Protein AF-A0A8D8SGY6-F1 (afdb_monomer)

Nearest PDB structures (foldseek):
  3no8-assembly2_B  TM=9.893E-01  e=6.006E-28  Homo sapiens
  3gbw-assembly1_A  TM=8.758E-01  e=2.741E-16  Mus musculus
  3hwj-assembly2_B  TM=8.595E-01  e=2.280E-12  Mus musculus
  3hwj-assembly1_A  TM=8.265E-01  e=2.152E-12  Mus musculus
  8h2i-assembly1_bG  TM=4.706E-01  e=4.469E-04  Paramecium bursaria Chlorella virus 1

Mean predicted aligned error: 3.17 Å

pLDDT: mean 95.88, std 6.99, range [43.88, 98.88]

Sequence (158 aa):
MTGKEQIVHRFQHIESRWGYSGTSDRIRFSVDRRIFVVGFGLYGCIHGPTEYDVQMQLVRTANGKVIACNRTSFACDGSTFTSRVMFKEPVEIMPNISYTACATLKGPDSHYGTKGLRSVTLDCSSGGKVTFQFSYASGNNNGTSVEDGQIPEILFYS

InterPro domains:
  IPR012983 PHR [PF08005] (9-157)
  IPR038648 PHR domain superfamily [G3DSA:2.60.120.820] (1-158)

Structure (mmCIF, N/CA/C/O backbone):
data_AF-A0A8D8SGY6-F1
#
_entry.id   AF-A0A8D8SGY6-F1
#
loop_
_atom_site.group_PDB
_atom_site.id
_atom_site.type_symbol
_atom_site.label_atom_id
_atom_site.label_alt_id
_atom_site.label_comp_id
_atom_site.label_asym_id
_atom_site.label_entity_id
_atom_site.label_seq_id
_atom_site.pdbx_PDB_ins_code
_atom_site.Cartn_x
_atom_site.Cartn_y
_atom_site.Cartn_z
_atom_site.occupancy
_atom_site.B_iso_or_equiv
_atom_site.auth_seq_id
_atom_site.auth_comp_id
_atom_site.auth_asym_id
_atom_site.auth_atom_id
_atom_site.pdbx_PDB_model_num
ATOM 1 N N . MET A 1 1 ? -20.192 16.134 5.318 1.00 43.88 1 MET A N 1
ATOM 2 C CA . MET A 1 1 ? -18.854 16.738 5.480 1.00 43.88 1 MET A CA 1
ATOM 3 C C . MET A 1 1 ? -17.831 15.654 5.199 1.00 43.88 1 MET A C 1
ATOM 5 O O . MET A 1 1 ? -17.609 14.811 6.054 1.00 43.88 1 MET A O 1
ATOM 9 N N . THR A 1 2 ? -17.306 15.584 3.980 1.00 57.47 2 THR A N 1
ATOM 10 C CA . THR A 1 2 ? -16.208 14.668 3.638 1.00 57.47 2 THR A CA 1
ATOM 11 C C . THR A 1 2 ? -14.910 15.285 4.158 1.00 57.47 2 THR A C 1
ATOM 13 O O . THR A 1 2 ? -14.606 16.424 3.810 1.00 57.47 2 THR A O 1
ATOM 16 N N . GLY A 1 3 ? -14.210 14.594 5.063 1.00 69.88 3 GLY A N 1
ATOM 17 C CA . GLY A 1 3 ? -12.951 15.066 5.652 1.00 69.88 3 GLY A CA 1
ATOM 18 C C . GLY A 1 3 ? -11.844 15.270 4.610 1.00 69.88 3 GLY A C 1
ATOM 19 O O . GLY A 1 3 ? -11.983 14.877 3.452 1.00 69.88 3 GLY A O 1
ATOM 20 N N . LYS A 1 4 ? -10.728 15.893 5.009 1.00 87.31 4 LYS A N 1
ATOM 21 C CA . LYS A 1 4 ? -9.546 16.027 4.143 1.00 87.31 4 LYS A CA 1
ATOM 22 C C . LYS A 1 4 ? -8.902 14.653 3.947 1.00 87.31 4 LYS A C 1
ATOM 24 O O . LYS A 1 4 ? -8.805 13.877 4.899 1.00 87.31 4 LYS A O 1
ATOM 29 N N . GLU A 1 5 ? -8.462 14.372 2.724 1.00 93.62 5 GLU A N 1
ATOM 30 C CA . GLU A 1 5 ? -7.727 13.144 2.415 1.00 93.62 5 GLU A CA 1
ATOM 31 C C . GLU A 1 5 ? -6.417 13.083 3.206 1.00 93.62 5 GLU A C 1
ATOM 33 O O . GLU A 1 5 ? -5.733 14.095 3.390 1.00 93.62 5 GLU A O 1
ATOM 38 N N . GLN A 1 6 ? -6.085 11.887 3.675 1.00 95.50 6 GLN A N 1
ATOM 39 C CA . GLN A 1 6 ? -4.884 11.579 4.432 1.00 95.50 6 GLN A CA 1
ATOM 40 C C . GLN A 1 6 ? -4.155 10.390 3.816 1.00 95.50 6 GLN A C 1
ATOM 42 O O . GLN A 1 6 ? -4.739 9.572 3.102 1.00 95.50 6 GLN A O 1
ATOM 47 N N . ILE A 1 7 ? -2.861 10.309 4.112 1.00 97.50 7 ILE A N 1
ATOM 48 C CA . ILE A 1 7 ? -1.960 9.286 3.595 1.00 97.50 7 ILE A CA 1
ATOM 49 C C . ILE A 1 7 ? -1.198 8.708 4.781 1.00 97.50 7 ILE A C 1
ATOM 51 O O . ILE A 1 7 ? -0.603 9.452 5.560 1.00 97.50 7 ILE A O 1
ATOM 55 N N . VAL A 1 8 ? -1.210 7.383 4.912 1.00 98.31 8 VAL A N 1
ATOM 56 C CA . VAL A 1 8 ? -0.266 6.672 5.780 1.00 98.31 8 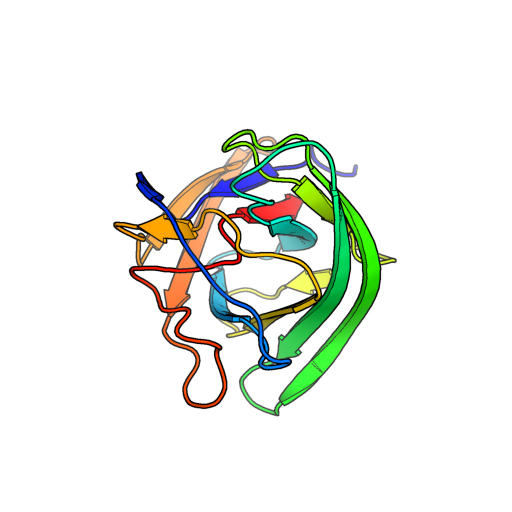VAL A CA 1
ATOM 57 C C . VAL A 1 8 ? 0.857 6.121 4.923 1.00 98.31 8 VAL A C 1
ATOM 59 O O . VAL A 1 8 ? 0.589 5.325 4.032 1.00 98.31 8 VAL A O 1
ATOM 62 N N . HIS A 1 9 ? 2.095 6.533 5.198 1.00 98.31 9 HIS A N 1
ATOM 63 C CA . HIS A 1 9 ? 3.293 5.959 4.588 1.00 98.31 9 HIS A CA 1
ATOM 64 C C . HIS A 1 9 ? 3.946 4.995 5.579 1.00 98.31 9 HIS A C 1
ATOM 66 O O . HIS A 1 9 ? 4.231 5.373 6.717 1.00 98.31 9 HIS A O 1
ATOM 72 N N . ARG A 1 10 ? 4.165 3.740 5.174 1.00 98.62 10 ARG A N 1
ATOM 73 C CA . ARG A 1 10 ? 4.641 2.690 6.093 1.00 98.62 10 ARG A CA 1
ATOM 74 C C . ARG A 1 10 ? 6.150 2.463 6.089 1.00 98.62 10 ARG A C 1
ATOM 76 O O . ARG A 1 10 ? 6.633 1.788 6.988 1.00 98.62 10 ARG A O 1
ATOM 83 N N . PHE A 1 11 ? 6.886 2.995 5.115 1.00 98.75 11 PHE A N 1
ATOM 84 C CA . PHE A 1 11 ? 8.340 2.819 5.002 1.00 98.75 11 PHE A CA 1
ATOM 85 C C . PHE A 1 11 ? 9.120 4.060 5.428 1.00 98.75 11 PHE A C 1
ATOM 87 O O . PHE A 1 11 ? 8.604 5.174 5.364 1.00 98.75 11 PHE A O 1
ATOM 94 N N . GLN A 1 12 ? 10.370 3.871 5.851 1.00 98.44 12 GLN A N 1
ATOM 95 C CA . GLN A 1 12 ? 11.260 4.977 6.228 1.00 98.44 12 GLN A CA 1
ATOM 96 C C . GLN A 1 12 ? 12.337 5.253 5.172 1.00 98.44 12 GLN A C 1
ATOM 98 O O . GLN A 1 12 ? 12.931 6.327 5.173 1.00 98.44 12 GLN A O 1
ATOM 103 N N . HIS A 1 13 ? 12.606 4.287 4.295 1.00 98.44 13 HIS A N 1
ATOM 104 C CA . HIS A 1 13 ? 13.629 4.360 3.258 1.00 98.44 13 HIS A CA 1
ATOM 105 C C . HIS A 1 13 ? 13.087 3.812 1.935 1.00 98.44 13 HIS A C 1
ATOM 107 O O . HIS A 1 13 ? 12.089 3.090 1.923 1.00 98.44 13 HIS A O 1
ATOM 113 N N . ILE A 1 14 ? 13.752 4.173 0.838 1.00 98.44 14 ILE A N 1
ATOM 114 C CA . ILE A 1 14 ? 13.431 3.744 -0.526 1.00 98.44 14 ILE A CA 1
ATOM 115 C C . ILE A 1 14 ? 14.710 3.182 -1.142 1.00 98.44 14 ILE A C 1
ATOM 117 O O . ILE A 1 14 ? 15.759 3.814 -1.042 1.00 98.44 14 ILE A O 1
ATOM 121 N N . GLU A 1 15 ? 14.610 2.013 -1.761 1.00 98.31 15 GLU A N 1
ATOM 122 C CA . GLU A 1 15 ? 15.707 1.286 -2.400 1.00 98.31 15 GLU A CA 1
ATOM 123 C C . GLU A 1 15 ? 15.289 0.774 -3.790 1.00 98.31 15 GLU A C 1
ATOM 125 O O . GLU A 1 15 ? 14.142 0.921 -4.221 1.00 98.31 15 GLU A O 1
ATOM 130 N N . SER A 1 16 ? 16.227 0.145 -4.503 1.00 96.56 16 SER A N 1
ATOM 131 C CA . SER A 1 16 ? 15.999 -0.500 -5.805 1.00 96.56 16 SER A CA 1
ATOM 132 C C . SER A 1 16 ? 16.696 -1.870 -5.876 1.00 96.56 16 SER A C 1
ATOM 134 O O . SER A 1 16 ? 17.711 -2.080 -5.220 1.00 96.56 16 SER A O 1
ATOM 136 N N . ARG A 1 17 ? 16.199 -2.875 -6.612 1.00 96.75 17 ARG A N 1
ATOM 137 C CA . ARG A 1 17 ? 15.043 -2.914 -7.534 1.00 96.75 17 ARG A CA 1
ATOM 138 C C . ARG A 1 17 ? 14.008 -3.969 -7.109 1.00 96.75 17 ARG A C 1
ATOM 140 O O . ARG A 1 17 ? 14.384 -4.983 -6.524 1.00 96.75 17 ARG A O 1
ATOM 147 N N . TRP A 1 18 ? 12.741 -3.771 -7.472 1.00 98.44 18 TRP A N 1
ATOM 148 C CA . TRP A 1 18 ? 11.632 -4.701 -7.214 1.00 98.44 18 TRP A CA 1
ATOM 149 C C . TRP A 1 18 ? 10.974 -5.159 -8.511 1.00 98.44 18 TRP A C 1
ATOM 151 O O . TRP A 1 18 ? 10.587 -4.326 -9.326 1.00 98.44 18 TRP A O 1
ATOM 161 N N . GLY A 1 19 ? 10.874 -6.474 -8.706 1.00 98.00 19 GLY A N 1
ATOM 162 C CA . GLY A 1 19 ? 10.450 -7.070 -9.973 1.00 98.00 19 GLY A CA 1
ATOM 163 C C . GLY A 1 19 ? 9.032 -7.636 -9.955 1.00 98.00 19 GLY A C 1
ATOM 164 O O . GLY A 1 19 ? 8.475 -7.970 -8.906 1.00 98.00 19 GLY A O 1
ATOM 165 N N . TYR A 1 20 ? 8.469 -7.801 -11.154 1.00 97.69 20 TYR A N 1
ATOM 166 C CA . TYR A 1 20 ? 7.096 -8.263 -11.352 1.00 97.69 20 TYR A CA 1
ATOM 167 C C . TYR A 1 20 ? 7.030 -9.447 -12.316 1.00 97.69 20 TYR A C 1
ATOM 169 O O . TYR A 1 20 ? 7.460 -9.364 -13.463 1.00 97.69 20 TYR A O 1
ATOM 177 N N . SER A 1 21 ? 6.442 -10.555 -11.859 1.00 95.38 21 SER A N 1
ATOM 178 C CA . SER A 1 21 ? 6.234 -11.783 -12.653 1.00 95.38 21 SER A CA 1
ATOM 179 C C . SER A 1 21 ? 4.771 -12.253 -12.674 1.00 95.38 21 SER A C 1
ATOM 181 O O . SER A 1 21 ? 4.475 -13.384 -13.049 1.00 95.38 21 SER A O 1
ATOM 183 N N . GLY A 1 22 ? 3.839 -11.376 -12.280 1.00 92.56 22 GLY A N 1
ATOM 184 C CA . GLY A 1 22 ? 2.399 -11.658 -12.198 1.00 92.56 22 GLY A CA 1
ATOM 185 C C . GLY A 1 22 ? 1.894 -11.992 -10.791 1.00 92.56 22 GLY A C 1
ATOM 186 O O . GLY A 1 22 ? 0.686 -12.093 -10.579 1.00 92.56 22 GLY A O 1
ATOM 187 N N . THR A 1 23 ? 2.792 -12.122 -9.814 1.00 96.88 23 THR A N 1
ATOM 188 C CA . THR A 1 23 ? 2.432 -12.268 -8.401 1.00 96.88 23 THR A CA 1
ATOM 189 C C . THR A 1 23 ? 2.042 -10.923 -7.789 1.00 96.88 23 THR A C 1
ATOM 191 O O . THR A 1 23 ? 2.720 -9.923 -7.997 1.00 96.88 23 THR A O 1
ATOM 194 N N . SER A 1 24 ? 0.963 -10.898 -7.001 1.00 97.75 24 SER A N 1
ATOM 195 C CA . SER A 1 24 ? 0.523 -9.689 -6.297 1.00 97.75 24 SER A CA 1
ATOM 196 C C . SER A 1 24 ? 1.417 -9.369 -5.107 1.00 97.75 24 SER A C 1
ATOM 198 O O . SER A 1 24 ? 1.634 -10.232 -4.258 1.00 97.75 24 SER A O 1
ATOM 200 N N . ASP A 1 25 ? 1.782 -8.102 -4.959 1.00 98.75 25 ASP A N 1
ATOM 201 C CA . ASP A 1 25 ? 2.245 -7.528 -3.701 1.00 98.75 25 ASP A CA 1
ATOM 202 C C . ASP A 1 25 ? 1.079 -7.432 -2.717 1.00 98.75 25 ASP A C 1
ATOM 204 O O . ASP A 1 25 ? -0.041 -7.074 -3.110 1.00 98.75 25 ASP A O 1
ATOM 208 N N . ARG A 1 26 ? 1.299 -7.831 -1.456 1.00 98.75 26 ARG A N 1
ATOM 209 C CA . ARG A 1 26 ? 0.227 -7.930 -0.452 1.00 98.75 26 ARG A CA 1
ATOM 210 C C . ARG A 1 26 ? 0.706 -7.562 0.943 1.00 98.75 26 ARG A C 1
ATOM 212 O O . ARG A 1 26 ? 1.696 -8.102 1.422 1.00 98.75 26 ARG A O 1
ATOM 219 N N . ILE A 1 27 ? -0.077 -6.746 1.640 1.00 98.81 27 ILE A N 1
ATOM 220 C CA . ILE A 1 27 ? 0.154 -6.400 3.046 1.00 98.81 27 ILE A CA 1
ATOM 221 C C . ILE A 1 27 ? -1.169 -6.405 3.812 1.00 98.81 27 ILE A C 1
ATOM 223 O O . ILE A 1 27 ? -2.198 -5.953 3.303 1.00 98.81 27 ILE A O 1
ATOM 227 N N . ARG A 1 28 ? -1.170 -6.940 5.038 1.00 98.75 28 ARG A N 1
ATOM 228 C CA . ARG A 1 28 ? -2.338 -6.843 5.918 1.00 98.75 28 ARG A CA 1
ATOM 229 C C . ARG A 1 28 ? -2.274 -5.561 6.723 1.00 98.75 28 ARG A C 1
ATOM 231 O O . ARG A 1 28 ? -1.204 -5.181 7.191 1.00 98.75 28 ARG A O 1
ATOM 238 N N . PHE A 1 29 ? -3.429 -4.959 6.962 1.00 98.88 29 PHE A N 1
ATOM 239 C CA . PHE A 1 29 ? -3.555 -3.865 7.907 1.00 98.88 29 PHE A CA 1
ATOM 240 C C . PHE A 1 29 ? -4.862 -3.931 8.697 1.00 98.88 29 PHE A C 1
ATOM 242 O O . PHE A 1 29 ? -5.839 -4.561 8.283 1.00 98.88 29 PHE A O 1
ATOM 249 N N . SER A 1 30 ? -4.868 -3.263 9.840 1.00 98.81 30 SER A N 1
ATO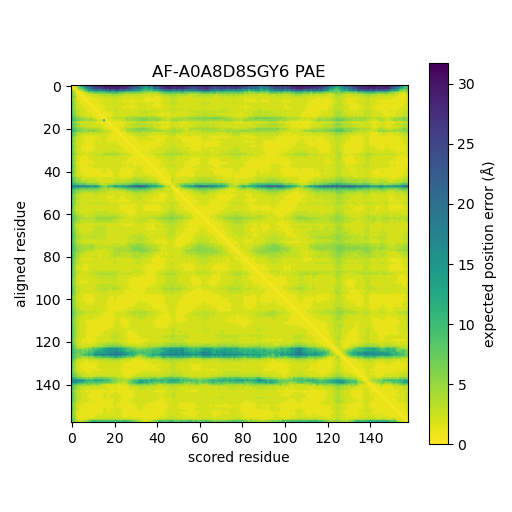M 250 C CA . SER A 1 30 ? -6.062 -2.899 10.599 1.00 98.81 30 SER A CA 1
ATOM 251 C C . SER A 1 30 ? -5.896 -1.490 11.147 1.00 98.81 30 SER A C 1
ATOM 253 O O . SER A 1 30 ? -4.780 -0.977 11.235 1.00 98.81 30 SER A O 1
ATOM 255 N N . VAL A 1 31 ? -7.009 -0.878 11.528 1.00 98.62 31 VAL A N 1
ATOM 256 C CA . VAL A 1 31 ? -7.052 0.474 12.091 1.00 98.62 31 VAL A CA 1
ATOM 257 C C . VAL A 1 31 ? -7.803 0.481 13.413 1.00 98.62 31 VAL A C 1
ATOM 259 O O . VAL A 1 31 ? -8.683 -0.351 13.627 1.00 98.62 31 VAL A O 1
ATOM 262 N N . ASP A 1 32 ? -7.467 1.409 14.300 1.00 97.88 32 ASP A N 1
ATOM 263 C CA . ASP A 1 32 ? -8.129 1.587 15.603 1.00 97.88 32 ASP A CA 1
ATOM 264 C C . ASP A 1 32 ? -9.455 2.365 15.518 1.00 97.88 32 ASP A C 1
ATOM 266 O O . ASP A 1 32 ? -10.256 2.358 16.455 1.00 97.88 32 ASP A O 1
ATOM 270 N N . ARG A 1 33 ? -9.720 3.009 14.379 1.00 95.75 33 ARG A N 1
ATOM 271 C CA . ARG A 1 33 ? -10.925 3.798 14.106 1.00 95.75 33 ARG A CA 1
ATOM 272 C C . ARG A 1 33 ? -11.440 3.551 12.698 1.00 95.75 33 ARG A C 1
ATOM 274 O O . ARG A 1 33 ? -10.704 3.118 11.819 1.00 95.75 33 ARG A O 1
ATOM 281 N N . ARG A 1 34 ? -12.724 3.849 12.488 1.00 96.25 34 ARG A N 1
ATOM 282 C CA . ARG A 1 34 ? -13.345 3.726 11.172 1.00 96.25 34 ARG A CA 1
ATOM 283 C C . ARG A 1 34 ? -12.721 4.744 10.225 1.00 96.25 34 ARG A C 1
ATOM 285 O O . ARG A 1 34 ? -12.638 5.915 10.581 1.00 96.25 34 ARG A O 1
ATOM 292 N N . ILE A 1 35 ? -12.357 4.289 9.032 1.00 96.88 35 ILE A N 1
ATOM 293 C CA . ILE A 1 35 ? -11.881 5.132 7.931 1.00 96.88 35 ILE A CA 1
ATOM 294 C C . ILE A 1 35 ? -12.541 4.707 6.618 1.00 96.88 35 ILE A C 1
ATOM 296 O O . ILE A 1 35 ? -13.167 3.649 6.538 1.00 96.88 35 ILE A O 1
ATOM 300 N N . PHE A 1 36 ? -12.339 5.503 5.573 1.00 97.62 36 PHE A N 1
ATOM 301 C CA . PHE A 1 36 ? -12.709 5.165 4.204 1.00 97.62 36 PHE A CA 1
ATOM 302 C C . PHE A 1 36 ? -11.464 5.160 3.326 1.00 97.62 36 PHE A C 1
ATOM 304 O O . PHE A 1 36 ? -10.916 6.221 3.038 1.00 97.62 36 PHE A O 1
ATOM 311 N N . VAL A 1 37 ? -11.003 3.980 2.914 1.00 98.56 37 VAL A N 1
ATOM 312 C CA . VAL A 1 37 ? -9.850 3.845 2.013 1.00 98.56 37 VAL A CA 1
ATOM 313 C C . VAL A 1 37 ? -10.280 4.180 0.593 1.00 98.56 37 VAL A C 1
ATOM 315 O O . VAL A 1 37 ? -11.267 3.644 0.098 1.00 98.56 37 VAL A O 1
ATOM 318 N N . VAL A 1 38 ? -9.522 5.043 -0.073 1.00 98.38 38 VAL A N 1
ATOM 319 C CA . VAL A 1 38 ? -9.818 5.502 -1.437 1.00 98.38 38 VAL A CA 1
ATOM 320 C C . VAL A 1 38 ? -8.802 5.029 -2.463 1.00 98.38 38 VAL A C 1
ATOM 322 O O . VAL A 1 38 ? -9.120 4.980 -3.647 1.00 98.38 38 VAL A O 1
ATOM 325 N N . GLY A 1 39 ? -7.605 4.632 -2.037 1.00 98.56 39 GLY A N 1
ATOM 326 C CA . GLY A 1 39 ? -6.573 4.189 -2.962 1.00 98.56 39 GLY A CA 1
ATOM 327 C C . GLY A 1 39 ? -5.279 3.746 -2.296 1.00 98.56 39 GLY A C 1
ATOM 328 O O . GLY A 1 39 ? -5.166 3.742 -1.067 1.00 98.56 39 GLY A O 1
ATOM 329 N N . PHE A 1 40 ? -4.303 3.407 -3.135 1.00 98.81 40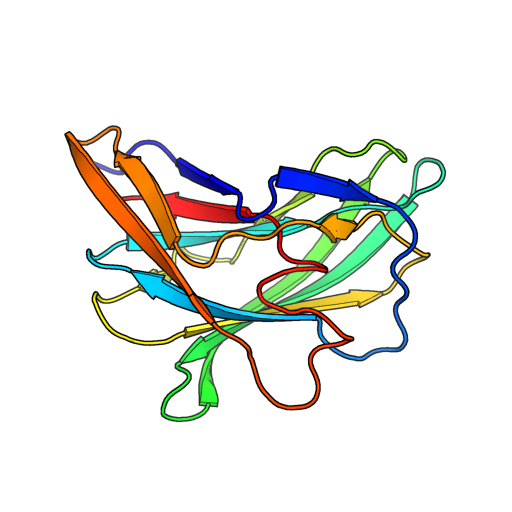 PHE A N 1
ATOM 330 C CA . PHE A 1 40 ? -2.925 3.113 -2.745 1.00 98.81 40 PHE A CA 1
ATOM 331 C C . PHE A 1 40 ? -1.958 4.056 -3.459 1.00 98.81 40 PHE A C 1
ATOM 333 O O . PHE A 1 40 ? -2.208 4.465 -4.593 1.00 98.81 40 PHE A O 1
ATOM 340 N N . GLY A 1 41 ? -0.856 4.392 -2.797 1.00 98.69 41 GLY A N 1
ATOM 341 C CA . GLY A 1 41 ? 0.324 4.924 -3.470 1.00 98.69 41 GLY A CA 1
ATOM 342 C C . GLY A 1 41 ? 1.281 3.768 -3.716 1.00 98.69 41 GLY A C 1
ATOM 343 O O . GLY A 1 41 ? 1.463 2.922 -2.837 1.00 98.69 41 GLY A O 1
ATOM 344 N N . LEU A 1 42 ? 1.840 3.701 -4.919 1.00 98.69 42 LEU A N 1
ATOM 345 C CA . LEU A 1 42 ? 2.708 2.620 -5.386 1.00 98.69 42 LEU A CA 1
ATOM 346 C C . LEU A 1 42 ? 4.026 3.206 -5.885 1.00 98.69 42 LEU A C 1
ATOM 348 O O . LEU A 1 42 ? 4.023 4.265 -6.514 1.00 98.69 42 LEU A O 1
ATOM 352 N N . TYR A 1 43 ? 5.150 2.534 -5.629 1.00 98.56 43 TYR A N 1
ATOM 353 C CA . TYR A 1 43 ? 6.411 2.962 -6.241 1.00 98.56 43 TYR A CA 1
ATOM 354 C C . TYR A 1 43 ? 6.431 2.606 -7.727 1.00 98.56 43 TYR A C 1
ATOM 356 O O . TYR A 1 43 ? 5.991 1.520 -8.111 1.00 98.56 43 TYR A O 1
ATOM 364 N N . GLY A 1 44 ? 6.967 3.520 -8.536 1.00 97.69 44 GLY A N 1
ATOM 365 C CA . GLY A 1 44 ? 7.139 3.362 -9.977 1.00 97.69 44 GLY A CA 1
ATOM 366 C C . GLY A 1 44 ? 8.543 2.913 -10.389 1.00 97.69 44 GLY A C 1
ATOM 367 O O . GLY A 1 44 ? 9.380 2.555 -9.560 1.00 97.69 44 GLY A O 1
ATOM 368 N N . CYS A 1 45 ? 8.784 2.927 -11.699 1.00 96.94 45 CYS A N 1
ATOM 369 C CA . CYS A 1 45 ? 10.011 2.459 -12.342 1.00 96.94 45 CYS A CA 1
ATOM 370 C C . CYS A 1 45 ? 11.275 3.114 -11.775 1.00 96.94 45 CYS A C 1
ATOM 372 O O . CYS A 1 45 ? 11.266 4.292 -11.437 1.00 96.94 45 CYS A O 1
ATOM 374 N N . ILE A 1 46 ? 12.383 2.370 -11.764 1.00 96.75 46 ILE A N 1
ATOM 375 C CA . ILE A 1 46 ? 13.717 2.920 -11.463 1.00 96.75 46 ILE A CA 1
ATOM 376 C C . ILE A 1 46 ? 14.326 3.710 -12.637 1.00 96.75 46 ILE A C 1
ATOM 378 O O . ILE A 1 46 ? 15.364 4.355 -12.487 1.00 96.75 46 ILE A O 1
ATOM 382 N N . HIS A 1 47 ? 13.708 3.643 -13.821 1.00 90.69 47 HIS A N 1
ATOM 383 C CA . HIS A 1 47 ? 14.200 4.242 -15.061 1.00 90.69 47 HIS A CA 1
ATOM 384 C C . HIS A 1 47 ? 13.088 4.926 -15.858 1.00 90.69 47 HIS A C 1
ATOM 386 O O . HIS A 1 47 ? 12.138 4.265 -16.270 1.00 90.69 47 HIS A O 1
ATOM 392 N N . GLY A 1 48 ? 13.298 6.206 -16.180 1.00 80.88 48 GLY A N 1
ATOM 393 C CA . GLY A 1 48 ? 12.559 6.954 -17.198 1.00 80.88 48 GLY A CA 1
ATOM 394 C C . GLY A 1 48 ? 11.032 6.998 -17.039 1.00 80.88 48 GLY A C 1
ATOM 395 O O . GLY A 1 48 ? 10.456 6.431 -16.108 1.00 80.88 48 GLY A O 1
ATOM 396 N N . PRO A 1 49 ? 10.352 7.676 -17.975 1.00 92.88 49 PRO A N 1
ATOM 397 C CA . PRO A 1 49 ? 8.908 7.640 -18.049 1.00 92.88 49 PRO A CA 1
ATOM 398 C C . PRO A 1 49 ? 8.426 6.285 -18.571 1.00 92.88 49 PRO A C 1
ATOM 400 O O . PRO A 1 49 ? 8.851 5.817 -19.627 1.00 92.88 49 PRO A O 1
ATOM 403 N N . THR A 1 50 ? 7.514 5.658 -17.840 1.00 96.19 50 THR A N 1
ATOM 404 C CA . THR A 1 50 ? 6.839 4.428 -18.263 1.00 96.19 50 THR A CA 1
ATOM 405 C C . THR A 1 50 ? 5.455 4.340 -17.630 1.00 96.19 50 THR A C 1
ATOM 407 O O . THR A 1 50 ? 5.090 5.158 -16.782 1.00 96.19 50 THR A O 1
ATOM 410 N N . GLU A 1 51 ? 4.687 3.344 -18.049 1.00 97.06 51 GLU A N 1
ATOM 411 C CA . GLU A 1 51 ? 3.340 3.076 -17.568 1.00 97.06 51 GLU A CA 1
ATOM 412 C C . GLU A 1 51 ? 3.268 1.655 -17.006 1.00 97.06 51 GLU A C 1
ATOM 414 O O . GLU A 1 51 ? 3.810 0.712 -17.587 1.00 97.06 51 GLU A O 1
ATOM 419 N N . TYR A 1 52 ? 2.604 1.511 -15.862 1.00 97.94 52 TYR A N 1
ATOM 420 C CA . TYR A 1 52 ? 2.276 0.220 -15.270 1.00 97.94 52 TYR A CA 1
ATOM 421 C C . TYR A 1 52 ? 0.798 -0.067 -15.456 1.00 97.94 52 TYR A C 1
ATOM 423 O O . TYR A 1 52 ? -0.030 0.786 -15.140 1.00 97.94 52 TYR A O 1
ATOM 431 N N . ASP A 1 53 ? 0.466 -1.299 -15.835 1.00 98.50 53 ASP A N 1
ATOM 432 C CA . ASP A 1 53 ? -0.862 -1.844 -15.566 1.00 98.50 53 ASP A CA 1
ATOM 433 C C . ASP A 1 53 ? -0.904 -2.322 -14.113 1.00 98.50 53 ASP A C 1
ATOM 435 O O . ASP A 1 53 ? 0.026 -2.978 -13.632 1.00 98.50 53 ASP A O 1
ATOM 439 N N . VAL A 1 54 ? -2.001 -2.054 -13.408 1.00 98.38 54 VAL A N 1
ATOM 440 C CA . VAL A 1 54 ? -2.191 -2.536 -12.042 1.00 98.38 54 VAL A CA 1
ATOM 441 C C . VAL A 1 54 ? -3.614 -3.013 -11.786 1.00 98.38 54 VAL A C 1
ATOM 443 O O . VAL A 1 54 ? -4.607 -2.357 -12.107 1.00 98.38 54 VAL A O 1
ATOM 446 N N . GLN A 1 55 ? -3.715 -4.172 -11.137 1.00 98.56 55 GLN A N 1
ATOM 447 C CA . GLN A 1 55 ? -4.933 -4.600 -10.463 1.00 98.56 55 GLN A CA 1
ATOM 448 C C . GLN A 1 55 ? -4.782 -4.391 -8.958 1.00 98.56 55 GLN A C 1
ATOM 450 O O . GLN A 1 55 ? -3.992 -5.071 -8.306 1.00 98.56 55 GLN A O 1
ATOM 455 N N . MET A 1 56 ? -5.582 -3.488 -8.401 1.00 98.06 56 MET A N 1
ATOM 456 C CA . MET A 1 56 ? -5.658 -3.251 -6.963 1.00 98.06 56 MET A CA 1
ATOM 457 C C . MET A 1 56 ? -6.885 -3.932 -6.368 1.00 98.06 56 MET A C 1
ATOM 459 O O . MET A 1 56 ? -7.973 -3.898 -6.949 1.00 98.06 56 MET A O 1
ATOM 463 N N . GLN A 1 57 ? -6.721 -4.543 -5.198 1.00 98.56 57 GLN A N 1
ATOM 464 C CA . GLN A 1 57 ? -7.814 -5.142 -4.439 1.00 98.56 57 GLN A CA 1
ATOM 465 C C . GLN A 1 57 ? -7.699 -4.810 -2.959 1.00 98.56 57 GLN A C 1
ATOM 467 O O . GLN A 1 57 ? -6.606 -4.696 -2.404 1.00 98.56 57 GLN A O 1
ATOM 472 N N . LEU A 1 58 ? -8.858 -4.725 -2.317 1.00 98.62 58 LEU A N 1
ATOM 473 C CA . LEU A 1 58 ? -8.975 -4.724 -0.873 1.00 98.62 58 LEU A CA 1
ATOM 474 C C . LEU A 1 58 ? -9.799 -5.936 -0.458 1.00 98.62 58 LEU A C 1
ATOM 476 O O . LEU A 1 58 ? -10.897 -6.162 -0.972 1.00 98.62 58 LEU A O 1
ATOM 480 N N . VAL A 1 59 ? -9.246 -6.743 0.441 1.00 98.56 59 VAL A N 1
ATOM 481 C CA . VAL A 1 59 ? -9.798 -8.048 0.814 1.00 98.56 59 VAL A CA 1
ATOM 482 C C . VAL A 1 59 ? -10.020 -8.092 2.316 1.00 98.56 59 VAL A C 1
ATOM 484 O O . VAL A 1 59 ? -9.130 -7.740 3.083 1.00 98.56 59 VAL A O 1
ATOM 487 N N . ARG A 1 60 ? -11.178 -8.572 2.769 1.00 98.19 60 ARG A N 1
ATOM 488 C CA . ARG A 1 60 ? -11.391 -8.865 4.189 1.00 98.19 60 ARG A CA 1
ATOM 489 C C . ARG A 1 60 ? -10.630 -10.142 4.550 1.00 98.19 60 ARG A C 1
ATOM 491 O O . ARG A 1 60 ? -10.981 -11.225 4.085 1.00 98.19 60 ARG A O 1
ATOM 498 N N . THR A 1 61 ? -9.598 -10.030 5.387 1.00 97.12 61 THR A N 1
ATOM 499 C CA . THR A 1 61 ? -8.638 -11.123 5.633 1.00 97.12 61 THR A CA 1
ATOM 500 C C . THR A 1 61 ? -9.306 -12.378 6.196 1.00 97.12 61 THR A C 1
ATOM 502 O O . THR A 1 61 ? -8.958 -13.482 5.795 1.00 97.12 61 THR A O 1
ATOM 505 N N . ALA A 1 62 ? -10.293 -12.217 7.084 1.00 96.81 62 ALA A N 1
ATOM 506 C CA . ALA A 1 62 ? -10.928 -13.328 7.798 1.00 96.81 62 ALA A CA 1
ATOM 507 C C . ALA A 1 62 ? -11.624 -14.354 6.887 1.00 96.81 62 ALA A C 1
ATOM 509 O O . ALA A 1 62 ? -11.717 -15.521 7.247 1.00 96.81 62 ALA A O 1
ATOM 510 N N . ASN A 1 63 ? -12.136 -13.927 5.730 1.00 96.38 63 ASN A N 1
ATOM 511 C CA . ASN A 1 63 ? -12.906 -14.789 4.830 1.00 96.38 63 ASN A CA 1
ATOM 512 C C . ASN A 1 63 ? -12.466 -14.701 3.361 1.00 96.38 63 ASN A C 1
ATOM 514 O O . ASN A 1 63 ? -13.118 -15.280 2.498 1.00 96.38 63 ASN A O 1
ATOM 518 N N . GLY A 1 64 ? -11.406 -13.947 3.060 1.00 96.31 64 GLY A N 1
ATOM 519 C CA . GLY A 1 64 ? -10.899 -13.778 1.699 1.00 96.31 64 GLY A CA 1
ATOM 520 C C . GLY A 1 64 ? -11.838 -13.021 0.753 1.00 96.31 64 GLY A C 1
ATOM 521 O O . GLY A 1 64 ? -11.579 -12.987 -0.448 1.00 96.31 64 GLY A O 1
ATOM 522 N N . LYS A 1 65 ? -12.918 -12.399 1.250 1.00 97.88 65 LYS A N 1
ATOM 523 C CA . LYS A 1 65 ? -13.864 -11.666 0.399 1.00 97.88 65 LYS A CA 1
ATOM 524 C C . LYS A 1 65 ? -13.215 -10.390 -0.132 1.00 97.88 65 LYS A C 1
ATOM 526 O O . LYS A 1 65 ? -12.835 -9.520 0.652 1.00 97.88 65 LYS A O 1
ATOM 531 N N . VAL A 1 66 ? -13.158 -10.247 -1.454 1.00 98.44 66 VAL A N 1
ATOM 532 C CA . VAL A 1 66 ? -12.810 -8.982 -2.115 1.00 98.44 66 VAL A CA 1
ATOM 533 C C . VAL A 1 66 ? -13.941 -7.984 -1.860 1.00 98.44 66 VAL A C 1
ATOM 535 O O . VAL A 1 66 ? -15.089 -8.243 -2.217 1.00 98.44 66 VAL A O 1
ATOM 538 N N . ILE A 1 67 ? -13.623 -6.868 -1.208 1.00 98.38 67 ILE A N 1
ATOM 539 C CA . ILE A 1 67 ? -14.577 -5.793 -0.896 1.00 98.38 67 ILE A CA 1
ATOM 540 C C . ILE A 1 67 ? -14.419 -4.588 -1.824 1.00 98.38 67 ILE A C 1
ATOM 542 O O . ILE A 1 67 ? -15.351 -3.806 -1.957 1.00 98.38 67 ILE A O 1
ATOM 546 N N . ALA A 1 68 ? -13.275 -4.468 -2.499 1.00 98.50 68 ALA A N 1
ATOM 547 C CA . ALA A 1 68 ? -13.063 -3.499 -3.563 1.00 98.50 68 ALA A CA 1
ATOM 548 C C . ALA A 1 68 ? -12.022 -4.008 -4.559 1.00 98.50 68 ALA A C 1
ATOM 550 O O . ALA A 1 68 ? -11.100 -4.743 -4.196 1.00 98.50 68 ALA A O 1
ATOM 551 N N . CYS A 1 69 ? -12.173 -3.614 -5.819 1.00 98.44 69 CYS A N 1
ATOM 552 C CA . CYS A 1 69 ? -11.251 -3.951 -6.893 1.00 98.44 69 CYS A CA 1
ATOM 553 C C . CYS A 1 69 ? -11.248 -2.829 -7.928 1.00 98.44 69 CYS A C 1
ATOM 555 O O . CYS A 1 69 ? -12.307 -2.309 -8.280 1.00 98.44 69 CYS A O 1
ATOM 557 N N . ASN A 1 70 ? -10.076 -2.508 -8.467 1.00 98.38 70 ASN A N 1
ATOM 558 C CA . ASN A 1 70 ? -9.965 -1.697 -9.669 1.00 98.38 70 ASN A CA 1
ATOM 559 C C . ASN A 1 70 ? -8.821 -2.203 -10.555 1.00 98.38 70 ASN A C 1
ATOM 561 O O . ASN A 1 70 ? -7.827 -2.728 -10.054 1.00 98.38 70 ASN A O 1
ATOM 565 N N . ARG A 1 71 ? -8.989 -2.078 -11.870 1.00 98.38 71 ARG A N 1
ATOM 566 C CA . ARG A 1 71 ? -7.945 -2.323 -12.868 1.00 98.38 71 ARG A CA 1
ATOM 567 C C . ARG A 1 71 ? -7.728 -1.014 -13.602 1.00 98.38 71 ARG A C 1
ATOM 569 O O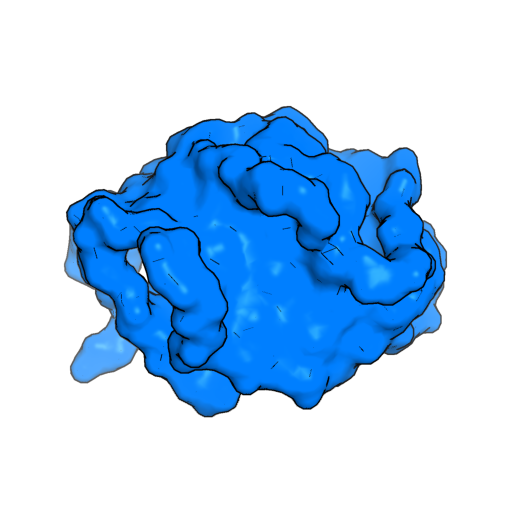 . ARG A 1 71 ? -8.679 -0.474 -14.158 1.00 98.38 71 ARG A O 1
ATOM 576 N N . THR A 1 72 ? -6.515 -0.499 -13.533 1.00 97.75 72 THR A N 1
ATOM 577 C CA . THR A 1 72 ? -6.144 0.811 -14.068 1.00 97.75 72 THR A CA 1
ATOM 578 C C . THR A 1 72 ? -4.676 0.783 -14.460 1.00 97.75 72 THR A C 1
ATOM 580 O O . THR A 1 72 ? -3.986 -0.202 -14.196 1.00 97.75 72 THR A O 1
ATOM 583 N N . SER A 1 73 ? -4.197 1.870 -15.041 1.00 98.00 73 SER A N 1
ATOM 584 C CA . SER A 1 73 ? -2.778 2.129 -15.202 1.00 98.00 73 SER A CA 1
ATOM 585 C C . SER A 1 73 ? -2.351 3.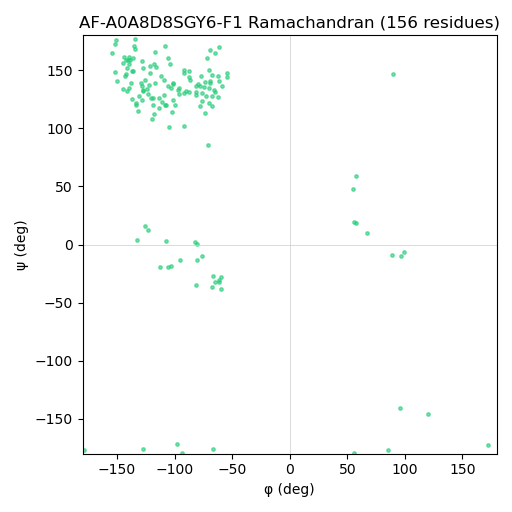378 -14.437 1.00 98.00 73 SER A C 1
ATOM 587 O O . SER A 1 73 ? -3.191 4.159 -13.970 1.00 98.00 73 SER A O 1
ATOM 589 N N . PHE A 1 74 ? -1.042 3.541 -14.268 1.00 97.69 74 PHE A N 1
ATOM 590 C CA . PHE A 1 74 ? -0.442 4.794 -13.829 1.00 97.69 74 PHE A CA 1
ATOM 591 C C . PHE A 1 74 ? 0.890 5.021 -14.538 1.00 97.69 74 PHE A C 1
ATOM 593 O O . PHE A 1 74 ? 1.651 4.081 -14.774 1.00 97.69 74 PHE A O 1
ATOM 600 N N . ALA A 1 75 ? 1.184 6.285 -14.833 1.00 96.69 75 ALA A N 1
ATOM 601 C CA . ALA A 1 75 ? 2.491 6.700 -15.310 1.00 96.69 75 ALA A CA 1
ATOM 602 C C . ALA A 1 75 ? 3.423 7.014 -14.130 1.00 96.69 75 ALA A C 1
ATOM 604 O O . ALA A 1 75 ? 2.990 7.467 -13.064 1.00 96.69 75 ALA A O 1
ATOM 605 N N . CYS A 1 76 ? 4.714 6.795 -14.335 1.00 94.75 76 CYS A N 1
ATOM 606 C CA . CYS A 1 76 ? 5.786 7.230 -13.445 1.00 94.75 76 CYS A CA 1
ATOM 607 C C . CYS A 1 76 ? 6.960 7.725 -14.287 1.00 94.75 76 CYS A C 1
ATOM 609 O O . CYS A 1 76 ? 7.104 7.294 -15.426 1.00 94.75 76 CYS A O 1
ATOM 611 N N . ASP A 1 77 ? 7.795 8.598 -13.731 1.00 94.31 77 ASP A N 1
ATOM 612 C CA . ASP A 1 77 ? 8.871 9.314 -14.432 1.00 94.31 77 ASP A CA 1
ATOM 613 C C . ASP A 1 77 ? 10.290 8.822 -14.087 1.00 94.31 77 ASP A C 1
ATOM 615 O O . ASP A 1 77 ? 11.277 9.378 -14.570 1.00 94.31 77 ASP A O 1
ATOM 619 N N . GLY A 1 78 ? 10.402 7.780 -13.259 1.00 94.00 78 GLY A N 1
ATOM 620 C CA . GLY A 1 78 ? 11.673 7.265 -12.746 1.00 94.00 78 GLY A CA 1
ATOM 621 C C . GLY A 1 78 ? 12.038 7.787 -11.353 1.00 94.00 78 GLY A C 1
ATOM 622 O O . GLY A 1 78 ? 12.991 7.294 -10.741 1.00 94.00 78 GLY A O 1
ATOM 623 N N . SER A 1 79 ? 11.301 8.781 -10.841 1.00 95.38 79 SER A N 1
ATOM 624 C CA . SER A 1 79 ? 11.510 9.315 -9.497 1.00 95.38 79 SER A CA 1
ATOM 625 C C . SER A 1 79 ? 11.104 8.315 -8.410 1.00 95.38 79 SER A C 1
ATOM 627 O O . SER A 1 79 ? 10.439 7.307 -8.650 1.00 95.38 79 SER A O 1
ATOM 629 N N . THR A 1 80 ? 11.506 8.611 -7.177 1.00 95.62 80 THR A N 1
ATOM 630 C CA . THR A 1 80 ? 11.137 7.833 -5.989 1.00 95.62 80 THR A CA 1
ATOM 631 C C . THR A 1 80 ? 9.752 8.196 -5.440 1.00 95.62 80 THR A C 1
ATOM 633 O O . THR A 1 80 ? 9.339 7.643 -4.419 1.00 95.62 80 THR A O 1
ATOM 636 N N . PHE A 1 81 ? 9.025 9.117 -6.087 1.00 95.56 81 PHE A N 1
ATOM 637 C CA . PHE A 1 81 ? 7.676 9.491 -5.673 1.00 95.56 81 PHE A CA 1
ATOM 638 C C . PHE A 1 81 ? 6.675 8.365 -5.936 1.00 95.56 81 PHE A C 1
ATOM 640 O O . PHE A 1 81 ? 6.815 7.565 -6.863 1.00 95.56 81 PHE A O 1
ATOM 647 N N . THR A 1 82 ? 5.642 8.309 -5.100 1.00 97.44 82 THR A N 1
ATOM 648 C CA . THR A 1 82 ? 4.563 7.338 -5.239 1.00 97.44 82 THR A CA 1
ATOM 649 C C . THR A 1 82 ? 3.546 7.807 -6.273 1.00 97.44 82 THR A C 1
ATOM 651 O O . THR A 1 82 ? 3.104 8.958 -6.288 1.00 97.44 82 THR A O 1
ATOM 654 N N . SER A 1 83 ? 3.121 6.882 -7.128 1.00 97.75 83 SER A N 1
ATOM 655 C CA . SER A 1 83 ? 1.999 7.086 -8.035 1.00 97.75 83 SER A CA 1
ATOM 656 C C . SER A 1 83 ? 0.716 6.603 -7.375 1.00 97.75 83 SER A C 1
ATOM 658 O O . SER A 1 83 ? 0.634 5.495 -6.840 1.00 97.75 83 SER A O 1
ATOM 660 N N . ARG A 1 84 ? -0.308 7.452 -7.407 1.00 97.56 84 ARG A N 1
ATOM 661 C CA . ARG A 1 84 ? -1.587 7.202 -6.743 1.00 97.56 84 ARG A CA 1
ATOM 662 C C . ARG A 1 84 ? -2.522 6.430 -7.662 1.00 97.56 84 ARG A C 1
ATOM 664 O O . ARG A 1 84 ? -2.747 6.833 -8.800 1.00 97.56 84 ARG A O 1
ATOM 671 N N . VAL A 1 85 ? -3.123 5.371 -7.136 1.00 97.94 85 VAL A N 1
ATOM 672 C CA . VAL A 1 85 ? -4.149 4.576 -7.816 1.00 97.94 85 VAL A CA 1
ATOM 673 C C . VAL A 1 85 ? -5.377 4.450 -6.931 1.00 97.94 85 VAL A C 1
ATOM 675 O O . VAL A 1 85 ? -5.273 4.177 -5.736 1.00 97.94 85 VAL A O 1
ATOM 678 N N . MET A 1 86 ? -6.551 4.689 -7.511 1.00 98.38 86 MET A N 1
ATOM 679 C CA . MET A 1 86 ? -7.790 4.885 -6.757 1.00 98.38 86 MET A CA 1
ATOM 680 C C . MET A 1 86 ? -8.770 3.732 -6.984 1.00 98.38 86 MET A C 1
ATOM 682 O O . MET A 1 86 ? -8.877 3.189 -8.087 1.00 98.38 86 MET A O 1
ATOM 686 N N . PHE A 1 87 ? -9.530 3.381 -5.950 1.00 98.44 87 PHE A N 1
ATOM 687 C CA . PHE A 1 87 ? -10.750 2.597 -6.109 1.00 98.44 87 PHE A CA 1
ATOM 688 C C . PHE A 1 87 ? -11.847 3.453 -6.756 1.00 98.44 87 PHE A C 1
ATOM 690 O O . PHE A 1 87 ? -11.785 4.680 -6.747 1.00 98.44 87 PHE A O 1
ATOM 697 N N . LYS A 1 88 ? -12.868 2.798 -7.321 1.00 96.06 88 LYS A N 1
ATOM 698 C CA . LYS A 1 88 ? -14.006 3.496 -7.943 1.00 96.06 88 LYS A CA 1
ATOM 699 C C . LYS A 1 88 ? -14.826 4.296 -6.931 1.00 96.06 88 LYS A C 1
ATOM 701 O O . LYS A 1 88 ? -15.372 5.336 -7.272 1.00 96.06 88 LYS A O 1
ATOM 706 N N . GLU A 1 89 ? -14.897 3.794 -5.703 1.00 96.19 89 GLU A N 1
ATOM 707 C CA . GLU A 1 89 ? -15.629 4.393 -4.594 1.00 96.19 89 GLU A CA 1
ATOM 708 C C . GLU A 1 89 ? -14.820 4.221 -3.297 1.00 96.19 89 GLU A C 1
ATOM 710 O O . GLU A 1 89 ? -14.060 3.249 -3.186 1.00 96.19 89 GLU A O 1
ATOM 715 N N . PRO A 1 90 ? -14.966 5.129 -2.314 1.00 97.94 90 PRO A N 1
ATOM 716 C CA . PRO A 1 90 ? -14.381 4.952 -0.991 1.00 97.94 90 PRO A CA 1
ATOM 717 C C . PRO A 1 90 ? -14.883 3.670 -0.319 1.00 97.94 90 PRO A C 1
ATOM 719 O O . PRO A 1 90 ? -16.076 3.376 -0.316 1.00 97.94 90 PRO A O 1
ATOM 722 N N . VAL A 1 91 ? -13.972 2.925 0.299 1.00 98.38 91 VAL A N 1
ATOM 723 C CA . VAL A 1 91 ? -14.252 1.624 0.910 1.00 98.38 91 VAL A CA 1
ATOM 724 C C . VAL A 1 91 ? -14.226 1.760 2.423 1.00 98.38 91 VAL A C 1
ATOM 726 O O . VAL A 1 91 ? -13.201 2.132 2.992 1.00 98.38 91 VAL A O 1
ATOM 729 N N . GLU A 1 92 ? -15.339 1.452 3.084 1.00 98.19 92 GLU A N 1
ATOM 730 C CA . GLU A 1 92 ? -15.426 1.511 4.545 1.00 98.19 92 GLU A CA 1
ATOM 731 C C . GLU A 1 92 ? -14.547 0.437 5.199 1.00 98.19 92 GLU A C 1
ATOM 733 O O . GLU A 1 92 ? -14.652 -0.756 4.901 1.00 98.19 92 GLU A O 1
ATOM 738 N N . ILE A 1 93 ? -13.700 0.871 6.132 1.00 98.50 93 ILE A N 1
ATOM 739 C CA . ILE A 1 93 ? -12.811 0.024 6.922 1.00 98.50 93 ILE A CA 1
ATOM 740 C C . ILE A 1 93 ? -13.190 0.161 8.383 1.00 98.50 93 ILE A C 1
ATOM 742 O O . ILE A 1 93 ? -13.012 1.206 9.009 1.00 98.50 93 ILE A O 1
ATOM 746 N N . MET A 1 94 ? -13.715 -0.930 8.925 1.00 98.44 94 MET A N 1
ATOM 747 C CA . MET A 1 94 ? -14.123 -0.996 10.322 1.00 98.44 94 MET A CA 1
ATOM 748 C C . MET A 1 94 ? -12.922 -1.166 11.267 1.00 98.44 94 MET A C 1
ATOM 750 O O . MET A 1 94 ? -11.989 -1.904 10.924 1.00 98.44 94 MET A O 1
ATOM 754 N N . PRO A 1 95 ? -12.973 -0.558 12.470 1.00 98.25 95 PRO A N 1
ATOM 755 C CA . PRO A 1 95 ? -11.939 -0.708 13.487 1.00 98.25 95 PRO A CA 1
ATOM 756 C C . PRO A 1 95 ? -11.672 -2.172 13.833 1.00 98.25 95 PRO A C 1
ATOM 758 O O . PRO A 1 95 ? -12.606 -2.972 13.909 1.00 98.25 95 PRO A O 1
ATOM 761 N N . ASN A 1 96 ? -10.414 -2.505 14.116 1.00 97.88 96 ASN A N 1
ATOM 762 C CA . ASN A 1 96 ? -9.973 -3.806 14.632 1.00 97.88 96 ASN A CA 1
ATOM 763 C C . ASN A 1 96 ? -10.334 -5.012 13.743 1.00 97.88 96 ASN A C 1
ATOM 765 O O . ASN A 1 96 ? -10.299 -6.158 14.190 1.00 97.88 96 ASN A O 1
ATOM 769 N N . ILE A 1 97 ? -10.653 -4.772 12.468 1.00 98.44 97 ILE A N 1
ATOM 770 C CA . ILE A 1 97 ? -10.804 -5.815 11.454 1.00 98.44 97 ILE A CA 1
ATOM 771 C C . ILE A 1 97 ? -9.555 -5.818 10.574 1.00 98.44 97 ILE A C 1
ATOM 773 O O . ILE A 1 97 ? -9.088 -4.769 10.137 1.00 98.44 97 ILE A O 1
ATOM 777 N N . SER A 1 98 ? -9.019 -7.010 10.304 1.00 98.44 98 SER A N 1
ATOM 778 C CA . SER A 1 98 ? -7.897 -7.172 9.381 1.00 98.44 98 SER A CA 1
ATOM 779 C C . SER A 1 98 ? -8.374 -7.186 7.928 1.00 98.44 98 SER A C 1
ATOM 781 O O . SER A 1 98 ? -9.239 -7.985 7.544 1.00 98.44 98 SER A O 1
ATOM 783 N N . TYR A 1 99 ? -7.743 -6.344 7.118 1.00 98.81 99 TYR A N 1
ATOM 784 C CA . TYR A 1 99 ? -7.877 -6.291 5.668 1.00 98.81 99 TYR A CA 1
ATOM 785 C C . TYR A 1 99 ? -6.527 -6.586 5.021 1.00 98.81 99 TYR A C 1
ATOM 787 O O . TYR A 1 99 ? -5.480 -6.398 5.634 1.00 98.81 99 TYR A O 1
ATOM 795 N N . THR A 1 100 ? -6.540 -7.069 3.786 1.00 98.75 100 THR A N 1
ATOM 796 C CA . THR A 1 100 ? -5.349 -7.252 2.958 1.00 98.75 100 THR A CA 1
ATOM 797 C C . THR A 1 100 ? -5.440 -6.295 1.778 1.00 98.75 100 THR A C 1
ATOM 799 O O . THR A 1 100 ? -6.377 -6.392 0.982 1.00 98.75 100 THR A O 1
ATOM 802 N N . ALA A 1 101 ? -4.485 -5.372 1.687 1.00 98.81 101 ALA A N 1
ATOM 803 C CA . ALA A 1 101 ? -4.252 -4.560 0.503 1.00 98.81 101 ALA A CA 1
ATOM 804 C C . ALA A 1 101 ? -3.432 -5.383 -0.494 1.00 98.81 101 ALA A C 1
ATOM 806 O O . ALA A 1 101 ? -2.429 -5.991 -0.112 1.00 98.81 101 ALA A O 1
ATOM 807 N N . CYS A 1 102 ? -3.873 -5.416 -1.747 1.00 98.69 102 CYS A N 1
ATOM 808 C CA . CYS A 1 102 ? -3.216 -6.145 -2.823 1.00 98.69 102 CYS A CA 1
ATOM 809 C C . CYS A 1 102 ? -2.994 -5.213 -4.016 1.00 98.69 102 CYS A C 1
ATOM 811 O O . CYS A 1 102 ? -3.923 -4.508 -4.419 1.00 98.69 102 CYS A O 1
ATOM 813 N N . ALA A 1 103 ? -1.811 -5.274 -4.617 1.00 98.62 103 ALA A N 1
ATOM 814 C CA . ALA A 1 103 ? -1.503 -4.642 -5.892 1.00 98.62 103 ALA A CA 1
ATOM 815 C C . ALA A 1 103 ? -0.757 -5.646 -6.777 1.00 98.62 103 ALA A C 1
ATOM 817 O O . ALA A 1 103 ? 0.297 -6.151 -6.407 1.00 98.62 103 ALA A O 1
ATOM 818 N N . THR A 1 104 ? -1.320 -5.975 -7.935 1.00 98.62 104 THR A N 1
ATOM 819 C CA . THR A 1 104 ? -0.654 -6.794 -8.954 1.00 98.62 104 THR A CA 1
ATOM 820 C C . THR A 1 104 ? -0.216 -5.877 -10.078 1.00 98.62 104 THR A C 1
ATOM 822 O O . THR A 1 104 ? -1.056 -5.454 -10.873 1.00 98.62 104 THR A O 1
ATOM 825 N N . LEU A 1 105 ? 1.070 -5.537 -10.098 1.00 98.38 105 LEU A N 1
ATOM 826 C CA . LEU A 1 105 ? 1.653 -4.650 -11.094 1.00 98.38 105 LEU A CA 1
ATOM 827 C C . LEU A 1 105 ? 2.204 -5.455 -12.274 1.00 98.38 105 LEU A C 1
ATOM 829 O O . LEU A 1 105 ? 2.698 -6.574 -12.117 1.00 98.38 105 LEU A O 1
ATOM 833 N N . LYS A 1 106 ? 2.135 -4.859 -13.460 1.00 98.31 106 LYS A N 1
ATOM 834 C CA . LYS A 1 106 ? 2.794 -5.335 -14.670 1.00 98.31 106 LYS A CA 1
ATOM 835 C C . LYS A 1 106 ? 3.519 -4.159 -15.311 1.00 98.31 106 LYS A C 1
ATOM 837 O O . LYS A 1 106 ? 2.892 -3.201 -15.755 1.00 98.31 106 LYS A O 1
ATOM 842 N N . GLY A 1 107 ? 4.838 -4.264 -15.349 1.00 96.94 107 GLY A N 1
ATOM 843 C CA . GLY A 1 107 ? 5.742 -3.243 -15.855 1.00 96.94 107 GLY A CA 1
ATOM 844 C C . GLY A 1 107 ? 7.198 -3.629 -15.573 1.00 96.94 107 GLY A C 1
ATOM 845 O O . GLY A 1 107 ? 7.444 -4.766 -15.157 1.00 96.94 107 GLY A O 1
ATOM 846 N N . PRO A 1 108 ? 8.153 -2.722 -15.837 1.00 97.19 108 PRO A N 1
ATOM 847 C CA . PRO A 1 108 ? 9.573 -2.926 -15.535 1.00 97.19 108 PRO A CA 1
ATOM 848 C C . PRO A 1 108 ? 9.839 -2.976 -14.022 1.00 97.19 108 PRO A C 1
ATOM 850 O O . PRO A 1 108 ? 8.914 -2.932 -13.220 1.00 97.19 108 PRO A O 1
ATOM 853 N N . ASP A 1 109 ? 11.104 -3.078 -13.614 1.00 98.12 109 ASP A N 1
ATOM 854 C CA . ASP A 1 109 ? 11.440 -3.052 -12.191 1.00 98.12 109 ASP A CA 1
ATOM 855 C C . ASP A 1 109 ? 11.203 -1.661 -11.578 1.00 98.12 109 ASP A C 1
ATOM 857 O O . ASP A 1 109 ? 11.508 -0.625 -12.181 1.00 98.12 109 ASP A O 1
ATOM 861 N N . SER A 1 110 ? 10.694 -1.639 -10.348 1.00 98.56 110 SER A N 1
ATOM 862 C CA . SER A 1 110 ? 10.390 -0.417 -9.602 1.00 98.56 110 SER A CA 1
ATOM 863 C C . SER A 1 110 ? 11.354 -0.177 -8.445 1.00 98.56 110 SER A C 1
ATOM 865 O O . SER A 1 110 ? 12.133 -1.052 -8.051 1.00 98.56 110 SER A O 1
ATOM 867 N N . HIS A 1 111 ? 11.255 1.009 -7.849 1.00 98.69 111 HIS A N 1
ATOM 868 C CA . HIS A 1 111 ? 11.721 1.219 -6.479 1.00 98.69 111 HIS A CA 1
ATOM 869 C C . HIS A 1 111 ? 10.879 0.387 -5.500 1.00 98.69 111 HIS A C 1
ATOM 871 O O . HIS A 1 111 ? 9.790 -0.089 -5.842 1.00 98.69 111 HIS A O 1
ATOM 877 N N . TYR A 1 112 ? 11.361 0.218 -4.276 1.00 98.81 112 TYR A N 1
ATOM 878 C CA . TYR A 1 112 ? 10.596 -0.360 -3.174 1.00 98.81 112 TYR A CA 1
ATOM 879 C C . TYR A 1 112 ? 10.950 0.307 -1.854 1.00 98.81 112 TYR A C 1
ATOM 881 O O . TYR A 1 112 ? 11.980 0.965 -1.731 1.00 98.81 112 TYR A O 1
ATOM 889 N N . GLY A 1 113 ? 10.083 0.147 -0.862 1.00 98.81 113 GLY A N 1
ATOM 890 C CA . GLY A 1 113 ? 10.311 0.706 0.459 1.00 98.81 113 GLY A CA 1
ATOM 891 C C . GLY A 1 113 ? 11.029 -0.282 1.363 1.00 98.81 113 GLY A C 1
ATOM 892 O O . GLY A 1 113 ? 10.851 -1.491 1.222 1.00 98.81 113 GLY A O 1
ATOM 893 N N . THR A 1 114 ? 11.806 0.241 2.307 1.00 98.75 114 THR A N 1
ATOM 894 C CA . THR A 1 114 ? 12.506 -0.537 3.336 1.00 98.75 114 THR A CA 1
ATOM 895 C C . THR A 1 114 ? 12.338 0.096 4.715 1.00 98.75 114 THR A C 1
ATOM 897 O O . THR A 1 114 ? 11.857 1.232 4.863 1.00 98.75 114 THR A O 1
ATOM 900 N N . LYS A 1 115 ? 12.727 -0.656 5.752 1.00 98.50 115 LYS A N 1
ATOM 901 C CA . LYS A 1 115 ? 12.558 -0.280 7.168 1.00 98.50 115 LYS A CA 1
ATOM 902 C C . LYS A 1 115 ? 11.103 0.053 7.501 1.00 98.50 115 LYS A C 1
ATOM 904 O O . LYS A 1 115 ? 10.787 1.097 8.072 1.00 98.50 115 LYS A O 1
ATOM 909 N N . GLY A 1 116 ? 10.205 -0.822 7.073 1.00 98.69 116 GLY A N 1
ATOM 910 C CA . GLY A 1 116 ? 8.783 -0.640 7.271 1.00 98.69 116 GLY A CA 1
ATOM 911 C C . GLY A 1 116 ? 8.353 -0.739 8.734 1.00 98.69 116 GLY A C 1
ATOM 912 O O . GLY A 1 116 ? 8.910 -1.483 9.544 1.00 98.69 116 GLY A O 1
ATOM 913 N N . LEU A 1 117 ? 7.348 0.059 9.075 1.00 98.69 117 LEU A N 1
ATOM 914 C CA . LEU A 1 117 ? 6.832 0.231 10.422 1.00 98.69 117 LEU A CA 1
ATOM 915 C C . LEU A 1 117 ? 5.624 -0.679 10.648 1.00 98.69 117 LEU A C 1
ATOM 917 O O . LEU A 1 117 ? 4.645 -0.650 9.905 1.00 98.69 117 LEU A O 1
ATOM 921 N N . ARG A 1 118 ? 5.654 -1.444 11.744 1.00 98.50 118 ARG A N 1
ATOM 922 C CA . ARG A 1 118 ? 4.514 -2.267 12.194 1.00 98.50 118 ARG A CA 1
ATOM 923 C C . ARG A 1 118 ? 3.315 -1.438 12.637 1.00 98.50 118 ARG A C 1
ATOM 925 O O . ARG A 1 118 ? 2.191 -1.924 12.568 1.00 98.50 118 ARG A O 1
ATOM 932 N N . SER A 1 119 ? 3.547 -0.215 13.105 1.00 98.56 119 SER A N 1
ATOM 933 C CA . SER A 1 119 ? 2.507 0.690 13.583 1.00 98.56 119 SER A CA 1
ATOM 934 C C . SER A 1 119 ? 2.823 2.112 13.148 1.00 98.56 119 SER A C 1
ATOM 936 O O . SER A 1 119 ? 3.944 2.575 13.348 1.00 98.56 119 SER A O 1
ATOM 938 N N . VAL A 1 120 ? 1.834 2.806 12.590 1.00 98.56 120 VAL A N 1
ATOM 939 C CA . VAL A 1 120 ? 1.940 4.218 12.201 1.00 98.56 120 VAL A CA 1
ATOM 940 C C . VAL A 1 120 ? 0.700 4.948 12.696 1.00 98.56 120 VAL A C 1
ATOM 942 O O . VAL A 1 120 ? -0.418 4.576 12.344 1.00 98.56 120 VAL A O 1
ATOM 945 N N . THR A 1 121 ? 0.894 5.979 13.515 1.00 98.06 121 THR A N 1
ATOM 946 C CA . THR A 1 121 ? -0.191 6.809 14.051 1.00 98.06 121 THR A CA 1
ATOM 947 C C . THR A 1 121 ? -0.146 8.186 13.406 1.00 98.06 121 THR A C 1
ATOM 949 O O . THR A 1 121 ? 0.900 8.831 13.398 1.00 98.06 121 THR A O 1
ATOM 952 N N . LEU A 1 122 ? -1.286 8.634 12.886 1.00 95.50 122 LEU A N 1
ATOM 953 C CA . LEU A 1 122 ? -1.457 9.918 12.211 1.00 95.50 122 LEU A CA 1
ATOM 954 C C . LEU A 1 122 ? -2.444 10.795 12.976 1.00 95.50 122 LEU A C 1
ATOM 956 O O . LEU A 1 122 ? -3.495 10.312 13.408 1.00 95.50 122 LEU A O 1
ATOM 960 N N . ASP A 1 123 ? -2.139 12.085 13.090 1.00 93.31 123 ASP A N 1
ATOM 961 C CA . ASP A 1 123 ? -3.107 13.089 13.526 1.00 93.31 123 ASP A CA 1
ATOM 962 C C . ASP A 1 123 ? -4.077 13.402 12.380 1.00 93.31 123 ASP A C 1
ATOM 964 O O . ASP A 1 123 ? -3.678 13.775 11.276 1.00 93.31 123 ASP A O 1
ATOM 968 N N . CYS A 1 124 ? -5.370 13.231 12.642 1.00 83.38 124 CYS A N 1
ATOM 969 C CA . CYS A 1 124 ? -6.418 13.411 11.650 1.00 83.38 124 CYS A CA 1
ATOM 970 C C . CYS A 1 124 ? -6.873 14.862 11.560 1.00 83.38 124 CYS A C 1
ATOM 972 O O . CYS A 1 124 ? -7.070 15.541 12.568 1.00 83.38 124 CYS A O 1
ATOM 974 N N . SER A 1 125 ? -7.148 15.308 10.334 1.00 75.44 125 SER A N 1
ATOM 975 C CA . SER A 1 125 ? -7.640 16.667 10.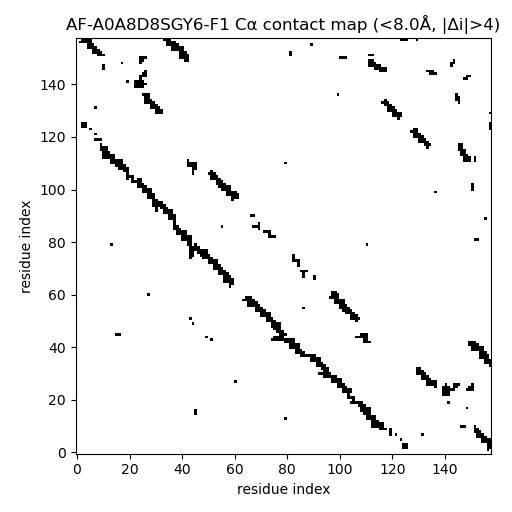060 1.00 75.44 125 SER A CA 1
ATOM 976 C C . SER A 1 125 ? -8.969 16.998 10.753 1.00 75.44 125 SER A C 1
ATOM 978 O O . SER A 1 125 ? -9.221 18.153 11.082 1.00 75.44 125 SER A O 1
ATOM 980 N N . SER A 1 126 ? -9.804 15.987 11.008 1.00 73.56 126 SER A N 1
ATOM 981 C CA . SER A 1 126 ? -11.077 16.094 11.730 1.00 73.56 126 SER A CA 1
ATOM 982 C C . SER A 1 126 ? -10.925 16.115 13.257 1.00 73.56 126 SER A C 1
ATOM 984 O O . SER A 1 126 ? -11.925 16.118 13.970 1.00 73.56 126 SER A O 1
ATOM 986 N N . GLY A 1 127 ? -9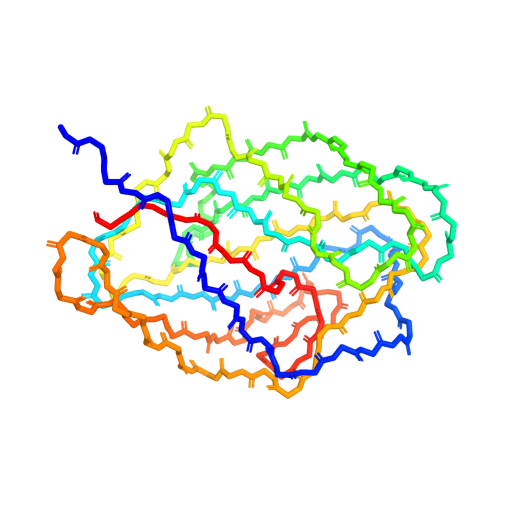.694 16.053 13.767 1.00 75.62 127 GLY A N 1
ATOM 987 C CA . GLY A 1 127 ? -9.401 15.834 15.176 1.00 75.62 127 GLY A CA 1
ATOM 988 C C . GLY A 1 127 ? -9.263 14.350 15.542 1.00 75.62 127 GLY A C 1
ATOM 989 O O . GLY A 1 127 ? -9.928 13.455 15.004 1.00 75.62 127 GLY A O 1
ATOM 990 N N . GLY A 1 128 ? -8.373 14.097 16.502 1.00 87.50 128 GLY A N 1
ATOM 991 C CA . GLY A 1 128 ? -8.016 12.765 16.983 1.00 87.50 128 GLY A CA 1
ATOM 992 C C . GLY A 1 128 ? -6.920 12.095 16.155 1.00 87.50 128 GLY A C 1
ATOM 993 O O . GLY A 1 128 ? -6.368 12.682 15.231 1.00 87.50 128 GLY A O 1
ATOM 994 N N . LYS A 1 129 ? -6.610 10.850 16.510 1.00 94.50 129 LYS A N 1
ATOM 995 C CA . LYS A 1 129 ? -5.570 10.041 15.868 1.00 94.50 129 LYS A CA 1
ATOM 996 C C . LYS A 1 129 ? -6.181 8.823 15.193 1.00 94.50 129 LYS A C 1
ATOM 998 O O . LYS A 1 129 ? -7.236 8.372 15.639 1.00 94.50 129 LYS A O 1
ATOM 1003 N N . VAL A 1 130 ? -5.530 8.319 14.151 1.00 96.62 130 VAL A N 1
ATOM 1004 C CA . VAL A 1 130 ? -5.775 6.992 13.569 1.00 96.62 130 VAL A CA 1
ATOM 1005 C C . VAL A 1 130 ? -4.460 6.232 13.589 1.00 96.62 130 VAL A C 1
ATOM 1007 O O . VAL A 1 130 ? -3.440 6.742 13.126 1.00 96.62 130 VAL A O 1
ATOM 1010 N N . THR A 1 131 ? -4.486 5.013 14.111 1.00 98.38 131 THR A N 1
ATOM 1011 C CA . THR A 1 131 ? -3.334 4.112 14.132 1.00 98.38 131 THR A CA 1
ATOM 1012 C C . THR A 1 131 ? -3.554 2.974 13.156 1.00 98.38 131 THR A C 1
ATOM 1014 O O . THR A 1 131 ? -4.490 2.191 13.307 1.00 98.38 131 THR A O 1
ATOM 1017 N N . PHE A 1 132 ? -2.659 2.856 12.182 1.00 98.75 132 PHE A N 1
ATOM 1018 C CA . PHE A 1 132 ? -2.554 1.700 11.307 1.00 98.75 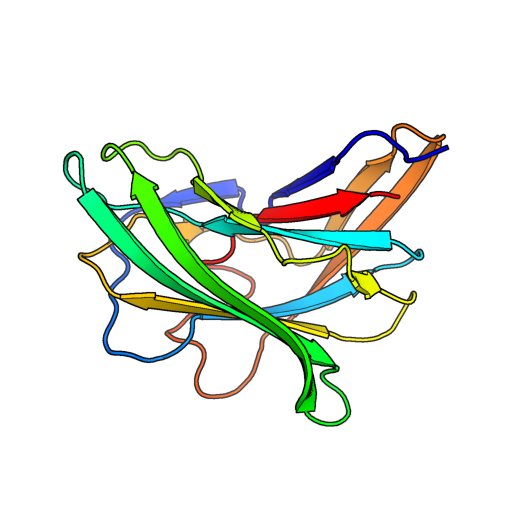132 PHE A CA 1
ATOM 1019 C C . PHE A 1 132 ? -1.605 0.683 11.924 1.00 98.75 132 PHE A C 1
ATOM 1021 O O . PHE A 1 132 ? -0.489 1.030 12.306 1.00 98.75 132 PHE A O 1
ATOM 1028 N N . GLN A 1 133 ? -2.030 -0.575 11.968 1.00 98.88 133 GLN A N 1
ATOM 1029 C CA . GLN A 1 133 ? -1.173 -1.709 12.293 1.00 98.88 133 GLN A CA 1
ATOM 1030 C C . GLN A 1 133 ? -0.974 -2.558 11.046 1.00 98.88 133 GLN A C 1
ATOM 1032 O O . GLN A 1 133 ? -1.952 -3.038 10.475 1.00 98.88 133 GLN A O 1
ATOM 1037 N N . PHE A 1 134 ? 0.277 -2.762 10.643 1.00 98.81 134 PHE A N 1
ATOM 1038 C CA . PHE A 1 134 ? 0.652 -3.566 9.485 1.00 98.81 134 PHE A CA 1
ATOM 1039 C C . PHE A 1 134 ? 1.138 -4.947 9.921 1.00 98.81 134 PHE A C 1
ATOM 1041 O O . PHE A 1 134 ? 1.889 -5.098 10.886 1.00 98.81 134 PHE A O 1
ATOM 1048 N N . SER A 1 135 ? 0.716 -5.978 9.193 1.00 98.62 135 SER A N 1
ATOM 1049 C CA . SER A 1 135 ? 1.137 -7.357 9.439 1.00 98.62 135 SER A CA 1
ATOM 1050 C C . SER A 1 135 ? 1.370 -8.120 8.140 1.00 98.62 135 SER A C 1
ATOM 1052 O O . SER A 1 135 ? 0.879 -7.763 7.068 1.00 98.62 135 SER A O 1
ATOM 1054 N N . TYR A 1 136 ? 2.154 -9.188 8.243 1.00 98.00 136 TYR A N 1
ATOM 1055 C CA . TYR A 1 136 ? 2.541 -9.997 7.098 1.00 98.00 136 TYR A CA 1
ATOM 1056 C C . TYR A 1 136 ? 1.330 -10.692 6.456 1.00 98.00 136 TYR A C 1
ATOM 1058 O O . TYR A 1 136 ? 0.525 -11.340 7.135 1.00 98.00 136 TYR A O 1
ATOM 1066 N N . ALA A 1 137 ? 1.211 -10.586 5.132 1.00 96.81 137 ALA A N 1
ATOM 1067 C CA . ALA A 1 137 ? 0.240 -11.340 4.350 1.00 96.81 137 ALA A CA 1
ATOM 1068 C C . ALA A 1 137 ? 0.881 -12.650 3.877 1.00 96.81 137 ALA A C 1
ATOM 1070 O O . ALA A 1 137 ? 1.649 -12.651 2.923 1.00 96.81 137 ALA A O 1
ATOM 1071 N N . SER A 1 138 ? 0.574 -13.770 4.532 1.00 89.38 138 SER A N 1
ATOM 1072 C CA . SER A 1 138 ? 1.163 -15.066 4.179 1.00 89.38 138 SER A CA 1
ATOM 1073 C C . SER A 1 138 ? 0.820 -15.529 2.755 1.00 89.38 138 SER A C 1
ATOM 1075 O O . SER A 1 138 ? -0.300 -15.336 2.270 1.00 89.38 138 SER A O 1
ATOM 1077 N N . GLY A 1 139 ? 1.778 -16.206 2.113 1.00 88.19 139 GLY A N 1
ATOM 1078 C CA . GLY A 1 139 ? 1.621 -16.823 0.795 1.00 88.19 139 GLY A CA 1
ATOM 1079 C C . GLY A 1 139 ? 2.110 -15.938 -0.352 1.00 88.19 139 GLY A C 1
ATOM 1080 O O . GLY A 1 139 ? 3.146 -15.295 -0.247 1.00 88.19 139 GLY A O 1
ATOM 1081 N N . ASN A 1 140 ? 1.369 -15.941 -1.463 1.00 87.00 140 ASN A N 1
ATOM 1082 C CA . ASN A 1 140 ? 1.743 -15.281 -2.715 1.00 87.00 140 ASN A CA 1
ATOM 1083 C C . ASN A 1 140 ? 1.664 -13.743 -2.595 1.00 87.00 140 ASN A C 1
ATOM 1085 O O . ASN A 1 140 ? 0.605 -13.181 -2.869 1.00 87.00 140 ASN A O 1
ATOM 1089 N N . ASN A 1 141 ? 2.730 -13.099 -2.104 1.00 93.25 141 ASN A N 1
ATOM 1090 C CA . ASN A 1 141 ? 2.807 -11.663 -1.771 1.00 93.25 141 ASN A CA 1
ATOM 1091 C C . ASN A 1 141 ? 3.937 -10.906 -2.502 1.00 93.25 141 ASN A C 1
ATOM 1093 O O . ASN A 1 141 ? 4.269 -9.792 -2.106 1.00 93.25 141 ASN A O 1
ATOM 1097 N N . ASN A 1 142 ? 4.542 -11.524 -3.521 1.00 97.88 142 ASN A N 1
ATOM 1098 C CA . ASN A 1 142 ? 5.664 -10.998 -4.314 1.00 97.88 142 ASN A CA 1
ATOM 1099 C C . ASN A 1 142 ? 6.899 -10.598 -3.480 1.00 97.88 142 ASN A C 1
ATOM 1101 O O . ASN A 1 142 ? 7.729 -9.825 -3.932 1.00 97.88 142 ASN A O 1
ATOM 1105 N N . GLY A 1 143 ? 7.022 -11.108 -2.250 1.00 97.81 143 GLY A N 1
ATOM 1106 C CA . GLY A 1 143 ? 8.075 -10.722 -1.312 1.00 97.81 143 GLY A CA 1
ATOM 1107 C C . GLY A 1 143 ? 7.719 -9.531 -0.421 1.00 97.81 143 GLY A C 1
ATOM 1108 O O . GLY A 1 143 ? 8.445 -9.280 0.538 1.00 97.81 143 GLY A O 1
ATOM 1109 N N . THR A 1 144 ? 6.603 -8.833 -0.668 1.00 98.75 144 THR A N 1
ATOM 1110 C CA . THR A 1 144 ? 6.183 -7.703 0.167 1.00 98.75 144 THR A CA 1
ATOM 1111 C C . THR A 1 144 ? 5.919 -8.181 1.596 1.00 98.75 144 THR A C 1
ATOM 1113 O O . THR A 1 144 ? 5.148 -9.113 1.846 1.00 98.75 144 THR A O 1
ATOM 1116 N N . SER A 1 145 ? 6.566 -7.518 2.549 1.00 98.62 145 SER A N 1
ATOM 1117 C CA . SER A 1 145 ? 6.508 -7.789 3.979 1.00 98.62 145 SER A CA 1
ATOM 1118 C C . SER A 1 145 ? 6.154 -6.516 4.751 1.00 98.62 145 SER A C 1
ATOM 1120 O O . SER A 1 145 ? 5.850 -5.470 4.166 1.00 98.62 145 SER A O 1
ATOM 1122 N N . VAL A 1 146 ? 6.152 -6.597 6.086 1.00 98.62 146 VAL A N 1
ATOM 1123 C CA . VAL A 1 146 ? 6.002 -5.384 6.899 1.00 98.62 146 VAL A CA 1
ATOM 1124 C C . VAL A 1 146 ? 7.229 -4.497 6.732 1.00 98.62 146 VAL A C 1
ATOM 1126 O O . VAL A 1 146 ? 7.081 -3.283 6.679 1.00 98.62 146 VAL A O 1
ATOM 1129 N N . GLU A 1 147 ? 8.400 -5.107 6.606 1.00 98.62 147 GLU A N 1
ATOM 1130 C CA . GLU A 1 147 ? 9.704 -4.467 6.574 1.00 98.62 147 GLU A CA 1
ATOM 1131 C C . GLU A 1 147 ? 10.058 -3.907 5.186 1.00 98.62 147 GLU A C 1
ATOM 1133 O O . GLU A 1 147 ? 10.638 -2.823 5.123 1.00 98.62 147 GLU A O 1
ATOM 1138 N N . ASP A 1 148 ? 9.649 -4.571 4.096 1.00 98.75 148 ASP A N 1
ATOM 1139 C CA . ASP A 1 148 ? 10.085 -4.237 2.732 1.00 98.75 148 ASP A CA 1
ATOM 1140 C C . ASP A 1 148 ? 8.987 -4.435 1.665 1.00 98.75 148 ASP A C 1
ATOM 1142 O O . ASP A 1 148 ? 8.053 -5.223 1.837 1.00 98.75 148 ASP A O 1
ATOM 1146 N N . GLY A 1 149 ? 9.101 -3.728 0.539 1.00 98.69 149 GLY A N 1
ATOM 1147 C CA . GLY A 1 149 ? 8.359 -4.016 -0.697 1.00 98.69 149 GLY A CA 1
ATOM 1148 C C . GLY A 1 149 ? 7.454 -2.887 -1.196 1.00 98.69 149 GLY A C 1
ATOM 1149 O O . GLY A 1 149 ? 7.771 -1.702 -1.084 1.00 98.69 149 GLY A O 1
ATOM 1150 N N . GLN A 1 150 ? 6.325 -3.272 -1.791 1.00 98.81 150 GLN A N 1
ATOM 1151 C CA . GLN A 1 150 ? 5.348 -2.381 -2.424 1.00 98.81 150 GLN A CA 1
ATOM 1152 C C . GLN A 1 150 ? 4.217 -1.961 -1.478 1.00 98.81 150 GLN A C 1
ATOM 1154 O O . GLN A 1 150 ? 4.163 -2.347 -0.308 1.00 98.81 150 GLN A O 1
ATOM 1159 N N . ILE A 1 151 ? 3.288 -1.157 -2.006 1.00 98.75 151 ILE A N 1
ATOM 1160 C CA . ILE A 1 151 ? 2.183 -0.547 -1.253 1.00 98.75 151 ILE A CA 1
ATOM 1161 C C . ILE A 1 151 ? 2.750 0.304 -0.097 1.00 98.75 151 ILE A C 1
ATOM 1163 O O . ILE A 1 151 ? 2.498 0.009 1.078 1.00 98.75 151 ILE A O 1
ATOM 1167 N N . PRO A 1 152 ? 3.587 1.320 -0.402 1.00 98.81 152 PRO A N 1
ATOM 1168 C CA . PRO A 1 152 ? 4.092 2.253 0.601 1.00 98.81 152 PRO A CA 1
ATOM 1169 C C . PRO A 1 152 ? 2.982 3.037 1.287 1.00 98.81 152 PRO A C 1
ATOM 1171 O O . PRO A 1 152 ? 3.118 3.361 2.468 1.00 98.81 152 PRO A O 1
ATOM 1174 N N . GLU A 1 153 ? 1.897 3.320 0.562 1.00 98.81 153 GLU A N 1
ATOM 1175 C CA . GLU A 1 153 ? 0.874 4.254 1.003 1.00 98.81 153 GLU A CA 1
ATOM 1176 C C . GLU A 1 153 ? -0.543 3.691 0.916 1.00 98.81 153 GLU A C 1
ATOM 1178 O O . GLU A 1 153 ? -0.932 3.081 -0.083 1.00 98.81 153 GLU A O 1
ATOM 1183 N N . ILE A 1 154 ? -1.347 3.985 1.941 1.00 98.81 154 ILE A N 1
ATOM 1184 C CA . ILE A 1 154 ? -2.808 3.855 1.899 1.00 98.81 154 ILE A CA 1
ATOM 1185 C C . ILE A 1 154 ? -3.407 5.259 1.992 1.00 98.81 154 ILE A C 1
ATOM 1187 O O . ILE A 1 154 ? -3.104 6.010 2.921 1.00 98.81 154 ILE A O 1
ATOM 1191 N N . LEU A 1 155 ? -4.271 5.596 1.034 1.00 98.50 155 LEU A N 1
ATOM 1192 C CA . LEU A 1 155 ? -4.988 6.866 0.977 1.00 98.50 155 LEU A CA 1
ATOM 1193 C C . LEU A 1 155 ? -6.381 6.698 1.571 1.00 98.50 155 LEU A C 1
ATOM 1195 O O . LEU A 1 155 ? -7.085 5.743 1.226 1.00 98.50 155 LEU A O 1
ATOM 1199 N N . PHE A 1 156 ? -6.792 7.609 2.452 1.00 97.50 156 PHE A N 1
ATOM 1200 C CA . PHE A 1 156 ? -8.046 7.463 3.187 1.00 97.50 156 PHE A CA 1
ATOM 1201 C C . PHE A 1 156 ? -8.665 8.786 3.663 1.00 97.50 156 PHE A C 1
ATOM 1203 O O . PHE A 1 156 ? -8.007 9.822 3.736 1.00 97.50 156 PHE A O 1
ATOM 1210 N N . TYR A 1 157 ? -9.940 8.718 4.049 1.00 94.94 157 TYR A N 1
ATOM 1211 C CA . TYR A 1 157 ? -10.639 9.726 4.851 1.00 94.94 157 TYR A CA 1
ATOM 1212 C C . TYR A 1 157 ? -10.918 9.188 6.261 1.00 94.94 157 TYR A C 1
ATOM 1214 O O . TYR A 1 157 ? -11.260 8.012 6.410 1.00 94.94 157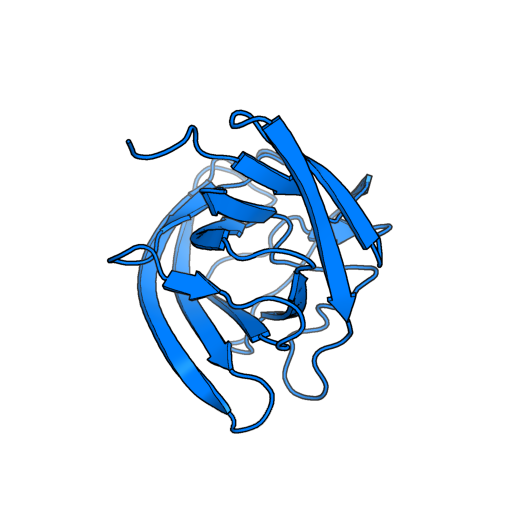 TYR A O 1
ATOM 1222 N N . SER A 1 158 ? -10.791 10.044 7.279 1.00 88.00 158 SER A N 1
ATOM 1223 C CA . SER A 1 158 ? -11.097 9.753 8.693 1.00 88.00 158 SER A CA 1
ATOM 1224 C C . SER A 1 158 ? -12.412 10.371 9.147 1.00 88.00 158 SER A C 1
ATOM 1226 O O . SER A 1 158 ? -12.655 11.525 8.724 1.00 88.00 158 SER A O 1
#

Secondary structure (DSSP, 8-state):
-PPPPEEEE--SEEEEEE--SSPPEEEEEEESS-EEEEEEEEE-BSSSSEEEEEEEEEEETTTTEEEEEEEEEEEE-SSSPEEEEEEEEEEEE-TT--EEEEEEEESS-EEEEES--SEEEEE-TTSSEEEEEEEE--SSSTT--SSSBS--EEEEE-

Solvent-accessible surface area (backbone atoms only — not comparable to full-atom values): 8220 Å² total; per-residue (Å²): 135,85,53,65,78,44,72,50,70,42,45,77,44,78,48,79,78,37,77,57,87,73,52,28,29,25,40,23,36,30,28,77,46,60,33,29,42,35,32,37,25,32,56,28,30,66,61,49,73,48,66,32,45,34,41,38,36,37,24,39,56,92,76,66,45,72,79,44,68,35,77,51,70,48,68,34,65,26,53,91,59,64,39,74,48,62,45,92,59,70,40,81,40,58,48,78,43,56,30,31,46,34,41,31,50,47,52,76,47,12,36,28,29,28,71,26,43,52,63,51,75,44,82,40,88,83,62,62,74,43,40,42,38,44,39,70,35,87,76,84,7,67,78,19,43,47,44,34,34,63,66,41,26,46,29,30,33,99

Radius of gyration: 14.55 Å; Cα contacts (8 Å, |Δi|>4): 460; chains: 1; bounding box: 35×34×35 Å

Organism: NCBI:txid428564

Foldseek 3Di:
DFFDKDKDFFFDDKADWADADQFKAKKKKFKQAKWWWWWFWKFDALDAKDKKWKKKFKAQVVPRHTQFIDTDMFIDGNDRGTTIDTTPDTGIGHHPTMMMIIMRIDDGIGMKGFQGDQKDWDAGPVGDIMIMGMAADPDRNSPHGRGMGIRRMTMITD